Protein AF-A0A3D2AU71-F1 (afdb_monomer_lite)

Structure (mmCIF, N/CA/C/O backbone):
data_AF-A0A3D2AU71-F1
#
_entry.id   AF-A0A3D2AU71-F1
#
loop_
_atom_site.group_PDB
_atom_site.id
_atom_site.type_symbol
_atom_site.label_atom_id
_atom_site.label_alt_id
_atom_site.label_comp_id
_atom_site.label_asym_id
_atom_site.label_entity_id
_atom_site.label_seq_id
_atom_site.pdbx_PDB_ins_code
_atom_site.Cartn_x
_atom_site.Cartn_y
_atom_site.Cartn_z
_atom_site.occupancy
_atom_site.B_iso_or_equiv
_atom_site.auth_seq_id
_atom_site.auth_comp_id
_atom_site.auth_asym_id
_atom_site.auth_atom_id
_atom_site.pdbx_PDB_model_num
ATOM 1 N N . MET A 1 1 ? 12.409 17.196 2.848 1.00 58.03 1 MET A N 1
ATOM 2 C CA . MET A 1 1 ? 11.383 16.606 1.964 1.00 58.03 1 MET A CA 1
ATOM 3 C C . MET A 1 1 ? 10.882 15.354 2.660 1.00 58.03 1 MET A C 1
ATOM 5 O O . MET A 1 1 ? 11.747 14.598 3.091 1.00 58.03 1 MET A O 1
ATOM 9 N N . PRO A 1 2 ? 9.565 15.178 2.864 1.00 73.62 2 PRO A N 1
ATOM 10 C CA . PRO A 1 2 ? 9.037 13.938 3.423 1.00 73.62 2 PRO A CA 1
ATOM 11 C C . PRO A 1 2 ? 9.379 12.766 2.498 1.00 73.62 2 PRO A C 1
ATOM 13 O O . PRO A 1 2 ? 9.424 12.925 1.277 1.00 73.62 2 PRO A O 1
ATOM 16 N N . THR A 1 3 ? 9.633 11.603 3.081 1.00 88.12 3 THR A N 1
ATOM 17 C CA . THR A 1 3 ? 9.733 10.340 2.339 1.00 88.12 3 THR A CA 1
ATOM 18 C C . THR A 1 3 ? 8.397 10.021 1.660 1.00 88.12 3 THR A C 1
ATOM 20 O O . THR A 1 3 ? 7.347 10.512 2.085 1.00 88.12 3 THR A O 1
ATOM 23 N N . LEU A 1 4 ? 8.399 9.158 0.637 1.00 86.44 4 LEU A N 1
ATOM 24 C CA . LEU A 1 4 ? 7.157 8.726 -0.014 1.00 86.44 4 LEU A CA 1
ATOM 25 C C . LEU A 1 4 ? 6.145 8.157 1.002 1.00 86.44 4 LEU A C 1
ATOM 27 O O . LEU A 1 4 ? 4.956 8.470 0.955 1.00 86.44 4 LEU A O 1
ATOM 31 N N . HIS A 1 5 ? 6.636 7.390 1.975 1.00 89.06 5 HIS A N 1
ATOM 32 C CA . HIS A 1 5 ? 5.836 6.787 3.040 1.00 89.06 5 HIS A CA 1
ATOM 33 C C . HIS A 1 5 ? 5.156 7.843 3.917 1.00 89.06 5 HIS A C 1
ATOM 35 O O . HIS A 1 5 ? 3.979 7.716 4.262 1.00 89.06 5 HIS A O 1
ATOM 41 N N . GLU A 1 6 ? 5.880 8.904 4.277 1.00 89.12 6 GLU A N 1
ATOM 42 C CA . GLU A 1 6 ? 5.329 10.033 5.029 1.00 89.12 6 GLU A CA 1
ATOM 43 C C . GLU A 1 6 ? 4.310 10.813 4.203 1.00 89.12 6 GLU A C 1
ATOM 45 O O . GLU A 1 6 ? 3.240 11.129 4.718 1.00 89.12 6 GLU A O 1
ATOM 50 N N . TYR A 1 7 ? 4.599 11.063 2.924 1.00 90.12 7 TYR A N 1
ATOM 51 C CA . TYR A 1 7 ? 3.681 11.742 2.013 1.00 90.12 7 TYR A CA 1
ATOM 52 C C . TYR A 1 7 ? 2.342 10.998 1.880 1.00 90.12 7 TYR A C 1
ATOM 54 O O . TYR A 1 7 ? 1.283 11.595 2.075 1.00 90.12 7 TYR A O 1
ATOM 62 N N . ILE A 1 8 ? 2.381 9.687 1.622 1.00 91.12 8 ILE A N 1
ATOM 63 C CA . ILE A 1 8 ? 1.180 8.845 1.510 1.00 91.12 8 ILE A CA 1
ATOM 64 C C . ILE A 1 8 ? 0.417 8.806 2.833 1.00 91.12 8 ILE A C 1
ATOM 66 O O . ILE A 1 8 ? -0.801 8.978 2.847 1.00 91.12 8 ILE A O 1
ATOM 70 N N . SER A 1 9 ? 1.128 8.613 3.951 1.00 91.25 9 SER A N 1
ATOM 71 C CA . SER A 1 9 ? 0.506 8.586 5.280 1.00 91.25 9 SER A CA 1
ATOM 72 C C . SER A 1 9 ? -0.261 9.882 5.551 1.00 91.25 9 SER A C 1
ATOM 74 O O . SER A 1 9 ? -1.408 9.836 5.988 1.00 91.25 9 SER A O 1
ATOM 76 N N . LEU A 1 10 ? 0.346 11.036 5.251 1.00 91.69 10 LEU A N 1
ATOM 77 C CA . LEU A 1 10 ? -0.292 12.342 5.411 1.00 91.69 10 LEU A CA 1
ATOM 78 C C . LEU A 1 10 ? -1.519 12.485 4.507 1.00 91.69 10 LEU A C 1
ATOM 80 O O . LEU A 1 10 ? -2.573 12.877 4.995 1.00 91.69 10 LEU A O 1
ATOM 84 N N . LYS A 1 11 ? -1.429 12.095 3.229 1.00 90.56 11 LYS A N 1
ATOM 85 C CA . LYS A 1 11 ? -2.558 12.144 2.282 1.00 90.56 11 LYS A CA 1
ATOM 86 C C . LYS A 1 11 ? -3.758 11.313 2.735 1.00 90.56 11 LYS A C 1
ATOM 88 O O . LYS A 1 11 ? -4.901 11.753 2.607 1.00 90.56 11 LYS A O 1
ATOM 93 N N . LEU A 1 12 ? -3.508 10.124 3.278 1.00 90.38 12 LEU A N 1
ATOM 94 C CA . LEU A 1 12 ? -4.552 9.258 3.824 1.00 90.38 12 LEU A CA 1
ATOM 95 C C . LEU A 1 12 ? -5.206 9.884 5.063 1.00 90.38 12 LEU A C 1
ATOM 97 O O . LEU A 1 12 ? -6.433 9.941 5.138 1.00 90.38 12 LEU A O 1
ATOM 101 N N . ILE A 1 13 ? -4.404 10.416 5.989 1.00 92.44 13 ILE A N 1
ATOM 102 C CA . ILE A 1 13 ? -4.900 11.098 7.196 1.00 92.44 13 ILE A CA 1
ATOM 103 C C . ILE A 1 13 ? -5.726 12.340 6.828 1.00 92.44 13 ILE A C 1
ATOM 105 O O . ILE A 1 13 ? -6.819 12.524 7.357 1.00 92.44 13 ILE A O 1
ATOM 109 N N . GLU A 1 14 ? -5.247 13.158 5.885 1.00 93.81 14 GLU A N 1
ATOM 110 C CA . GLU A 1 14 ? -5.969 14.321 5.340 1.00 93.81 14 GLU A CA 1
ATOM 111 C C . GLU A 1 14 ? -7.319 13.928 4.720 1.00 93.81 14 GLU A C 1
ATOM 113 O O . GLU A 1 14 ? -8.270 14.705 4.757 1.00 93.81 14 GLU A O 1
ATOM 118 N N . SER A 1 15 ? -7.419 12.704 4.195 1.00 90.62 15 SER A N 1
ATOM 119 C CA . SER A 1 15 ? -8.647 12.134 3.627 1.00 90.62 15 SER A CA 1
ATOM 120 C C . SER A 1 15 ? -9.553 11.475 4.679 1.00 90.62 15 SER A C 1
ATOM 122 O O . SER A 1 15 ? -10.543 10.836 4.327 1.00 90.62 15 SER A O 1
ATOM 124 N N . GLY A 1 16 ? -9.225 11.593 5.970 1.00 91.19 16 GLY A N 1
ATOM 125 C CA . GLY A 1 16 ? -9.991 11.014 7.076 1.00 91.19 16 GLY A CA 1
ATOM 126 C C . GLY A 1 16 ? -9.749 9.519 7.310 1.00 91.19 16 GLY A C 1
ATOM 127 O O . GLY A 1 16 ? -10.469 8.897 8.092 1.00 91.19 16 GLY A O 1
ATOM 128 N N . VAL A 1 17 ? -8.743 8.922 6.665 1.00 91.75 17 VAL A N 1
ATOM 129 C CA . VAL A 1 17 ? -8.386 7.514 6.870 1.00 91.75 17 VAL A CA 1
ATOM 130 C C . VAL A 1 17 ? -7.534 7.383 8.130 1.00 91.75 17 VAL A C 1
ATOM 132 O O . VAL A 1 17 ? -6.535 8.078 8.308 1.00 91.75 17 VAL A O 1
ATOM 135 N N . SER A 1 18 ? -7.902 6.453 9.011 1.00 93.81 18 SER A N 1
ATOM 136 C CA . SER A 1 18 ? -7.086 6.127 10.185 1.00 93.81 18 SER A CA 1
ATOM 137 C C . SE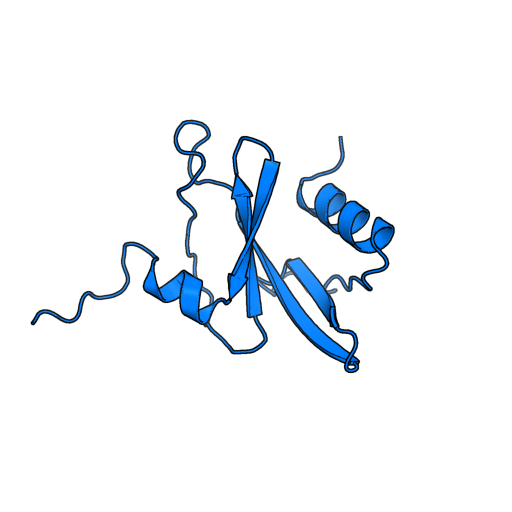R A 1 18 ? -5.913 5.236 9.774 1.00 93.81 18 SER A C 1
ATOM 139 O O . SER A 1 18 ? -6.128 4.080 9.408 1.00 93.81 18 SER A O 1
ATOM 141 N N . VAL A 1 19 ? -4.693 5.774 9.846 1.00 93.75 19 VAL A N 1
ATOM 142 C CA . VAL A 1 19 ? -3.443 5.098 9.459 1.00 93.75 19 VAL A CA 1
ATOM 143 C C . VAL A 1 19 ? -2.663 4.665 10.701 1.00 93.75 19 VAL A C 1
ATOM 145 O O . VAL A 1 19 ? -2.431 5.463 11.608 1.00 93.75 19 VAL A O 1
ATOM 148 N N . PHE A 1 20 ? -2.219 3.412 10.723 1.00 92.88 20 PHE A N 1
ATOM 149 C CA . PHE A 1 20 ? -1.481 2.796 11.823 1.00 92.88 20 PHE A CA 1
ATOM 150 C C . PHE A 1 20 ? -0.144 2.272 11.305 1.00 92.88 20 PHE A C 1
ATOM 152 O O . PHE A 1 20 ? -0.113 1.376 10.465 1.00 92.88 20 PHE A O 1
ATOM 159 N N . LYS A 1 21 ? 0.969 2.815 11.802 1.00 89.56 21 LYS A N 1
ATOM 160 C CA . LYS A 1 21 ? 2.312 2.336 11.446 1.00 89.56 21 LYS A CA 1
ATOM 161 C C . LYS A 1 21 ? 2.739 1.206 12.390 1.00 89.56 21 LYS A C 1
ATOM 163 O O . LYS A 1 21 ? 2.589 1.374 13.604 1.00 89.56 21 LYS A O 1
ATOM 168 N N . PRO A 1 22 ? 3.266 0.079 11.882 1.00 86.12 22 PRO A N 1
ATOM 169 C CA . PRO A 1 22 ? 3.828 -0.963 12.730 1.00 86.12 22 PRO A CA 1
ATOM 170 C C . PRO A 1 22 ? 4.985 -0.426 13.577 1.00 86.12 22 PRO A C 1
ATOM 172 O O . PRO A 1 22 ? 5.779 0.394 13.123 1.00 86.12 22 PRO A O 1
ATOM 175 N N . LEU A 1 23 ? 5.084 -0.899 14.820 1.00 84.38 23 LEU A N 1
ATOM 176 C CA . LEU A 1 23 ? 6.203 -0.565 15.708 1.00 84.38 23 LEU A CA 1
ATOM 177 C C . LEU A 1 23 ? 7.434 -1.444 15.444 1.00 84.38 23 LEU A C 1
ATOM 179 O O . LEU A 1 23 ? 8.541 -1.081 15.835 1.00 84.38 23 LEU A O 1
ATOM 183 N N . ASN A 1 24 ? 7.246 -2.614 14.824 1.00 80.31 24 ASN A N 1
ATOM 184 C CA . ASN A 1 24 ? 8.327 -3.539 14.518 1.00 80.31 24 ASN A CA 1
ATOM 185 C C . ASN A 1 24 ? 8.898 -3.279 13.120 1.00 80.31 24 ASN A C 1
ATOM 187 O O . ASN A 1 24 ? 8.174 -3.142 12.143 1.00 80.31 24 ASN A O 1
ATOM 191 N N . THR A 1 25 ? 10.222 -3.304 13.013 1.00 64.31 25 THR A N 1
ATOM 192 C CA . THR A 1 25 ? 10.940 -3.181 11.736 1.00 64.31 25 THR A CA 1
ATOM 193 C C . THR A 1 25 ? 11.027 -4.498 10.961 1.00 64.31 25 THR A C 1
ATOM 195 O O . THR A 1 25 ? 11.562 -4.525 9.861 1.00 64.31 25 THR A O 1
ATOM 198 N N . SER A 1 26 ? 10.529 -5.603 11.526 1.00 66.00 26 SER A N 1
ATOM 199 C CA . SER A 1 26 ? 10.569 -6.937 10.908 1.00 66.00 26 SER A CA 1
ATOM 200 C C . SER A 1 26 ? 9.335 -7.261 10.060 1.00 66.00 26 SER A C 1
ATOM 202 O O . SER A 1 26 ? 9.161 -8.410 9.663 1.00 66.00 26 SER A O 1
ATOM 204 N N . SER A 1 27 ? 8.429 -6.301 9.888 1.00 75.06 27 SER A N 1
ATOM 205 C CA . SER A 1 27 ? 7.218 -6.451 9.090 1.00 75.06 27 SER A CA 1
ATOM 206 C C . SER A 1 27 ? 7.433 -5.795 7.734 1.00 75.06 27 SER A C 1
ATOM 208 O O . SER A 1 27 ? 7.810 -4.630 7.688 1.00 75.06 27 SER A O 1
ATOM 210 N N . ASP A 1 28 ? 7.121 -6.499 6.648 1.00 84.44 28 ASP A N 1
ATOM 211 C CA . ASP A 1 28 ? 7.118 -5.925 5.292 1.00 84.44 28 ASP A CA 1
ATOM 212 C C . ASP A 1 28 ? 5.924 -4.977 5.051 1.00 84.44 28 ASP A C 1
ATOM 214 O O . ASP A 1 28 ? 5.703 -4.533 3.930 1.00 84.44 28 ASP A O 1
ATOM 218 N N . ILE A 1 29 ? 5.116 -4.722 6.087 1.00 90.88 29 ILE A N 1
ATOM 219 C CA . ILE A 1 29 ? 3.944 -3.845 6.056 1.00 90.88 29 ILE A CA 1
ATOM 220 C C . ILE A 1 29 ? 4.360 -2.418 6.392 1.00 90.88 29 ILE A C 1
ATOM 222 O O . ILE A 1 29 ? 4.910 -2.171 7.463 1.00 90.88 29 ILE A O 1
ATOM 226 N N . ASP A 1 30 ? 3.993 -1.473 5.534 1.00 91.88 30 ASP A N 1
ATOM 227 C CA . ASP A 1 30 ? 4.303 -0.058 5.737 1.00 91.88 30 ASP A CA 1
ATOM 228 C C . ASP A 1 30 ? 3.292 0.622 6.662 1.00 91.88 30 ASP A C 1
ATOM 230 O O . ASP A 1 30 ? 3.650 1.423 7.531 1.00 91.88 30 ASP A O 1
ATOM 234 N N . PHE A 1 31 ? 2.010 0.290 6.500 1.00 92.88 31 PHE A N 1
ATOM 235 C CA . PHE A 1 31 ? 0.945 0.716 7.402 1.00 92.88 31 PHE A CA 1
ATOM 236 C C . PHE A 1 31 ? -0.285 -0.188 7.307 1.00 92.88 31 PHE A C 1
ATOM 238 O O . PHE A 1 31 ? -0.485 -0.916 6.341 1.00 92.88 31 PHE A O 1
ATOM 245 N N . ALA A 1 32 ? -1.143 -0.111 8.318 1.00 93.62 32 ALA A N 1
ATOM 246 C CA . ALA A 1 32 ? -2.507 -0.607 8.267 1.00 93.62 32 ALA A CA 1
ATOM 247 C C . ALA A 1 32 ? -3.493 0.567 8.236 1.00 93.62 32 ALA A C 1
ATOM 249 O O . ALA A 1 32 ? -3.257 1.610 8.848 1.00 93.62 32 ALA A O 1
ATOM 250 N N . ILE A 1 33 ? -4.614 0.387 7.547 1.00 94.25 33 ILE A N 1
ATOM 251 C CA . ILE A 1 33 ? -5.740 1.319 7.520 1.00 94.25 33 ILE A CA 1
ATOM 252 C C . ILE A 1 33 ? -6.960 0.676 8.170 1.00 94.25 33 ILE A C 1
ATOM 254 O O . ILE A 1 33 ? -7.215 -0.515 7.984 1.00 94.25 33 ILE A O 1
ATOM 258 N N . ARG A 1 34 ? -7.729 1.466 8.923 1.00 92.94 34 ARG A N 1
ATOM 259 C CA . ARG A 1 34 ? -9.035 1.031 9.431 1.00 92.94 34 ARG A CA 1
ATOM 260 C C . ARG A 1 34 ? -10.126 1.404 8.433 1.00 92.94 34 ARG A C 1
ATOM 262 O O . ARG A 1 34 ? -10.277 2.576 8.092 1.00 92.94 34 ARG A O 1
ATOM 269 N N . THR A 1 35 ? -10.879 0.416 7.981 1.00 87.25 35 THR A N 1
ATOM 270 C CA . THR A 1 35 ? -12.011 0.581 7.061 1.00 87.25 35 THR A CA 1
ATOM 271 C C . THR A 1 35 ? -13.280 0.996 7.810 1.00 87.25 35 THR A C 1
ATOM 273 O O . THR A 1 35 ? -13.359 0.924 9.039 1.00 87.25 35 THR A O 1
ATOM 276 N N . GLY A 1 36 ? -14.301 1.438 7.067 1.00 86.38 36 GLY A N 1
ATOM 277 C CA . GLY A 1 36 ? -15.564 1.917 7.647 1.00 86.38 36 GLY A CA 1
ATOM 278 C C . GLY A 1 36 ? -16.353 0.854 8.423 1.00 86.38 36 GLY A C 1
ATOM 279 O O . GLY A 1 36 ? -17.103 1.198 9.331 1.00 86.38 36 GLY A O 1
ATOM 280 N N . ASP A 1 37 ? -16.146 -0.429 8.119 1.00 89.62 37 ASP A N 1
ATOM 281 C CA . ASP A 1 37 ? -16.723 -1.568 8.851 1.00 89.62 37 ASP A CA 1
ATOM 282 C C . ASP A 1 37 ? -15.923 -1.951 10.113 1.00 89.62 37 ASP A C 1
ATOM 284 O O . ASP A 1 37 ? -16.283 -2.879 10.834 1.00 89.62 37 ASP A O 1
ATOM 288 N N . GLY A 1 38 ? -14.842 -1.223 10.404 1.00 88.50 38 GLY A N 1
ATOM 289 C CA . GLY A 1 38 ? -13.990 -1.437 11.565 1.00 88.50 38 GLY A CA 1
ATOM 290 C C . GLY A 1 38 ? -12.912 -2.501 11.380 1.00 88.50 38 GLY A C 1
ATOM 291 O O . GLY A 1 38 ? -12.148 -2.712 12.325 1.00 88.50 38 GLY A O 1
ATOM 292 N N . THR A 1 39 ? -12.814 -3.135 10.208 1.00 90.88 39 THR A N 1
ATOM 293 C CA . THR A 1 39 ? -11.720 -4.063 9.905 1.00 90.88 39 THR A CA 1
ATOM 294 C C . THR A 1 39 ? -10.408 -3.319 9.635 1.00 90.88 39 THR A C 1
ATOM 296 O O . THR A 1 39 ? -10.371 -2.099 9.451 1.00 90.88 39 THR A O 1
ATOM 299 N N . TYR A 1 40 ? -9.298 -4.056 9.693 1.00 92.19 40 TYR A N 1
ATOM 300 C CA . TYR A 1 40 ? -7.967 -3.529 9.411 1.00 92.19 40 TYR A CA 1
ATOM 301 C C . TYR A 1 40 ? -7.451 -4.147 8.124 1.00 92.19 40 TYR A C 1
ATOM 303 O O . TYR A 1 40 ? -7.480 -5.364 7.951 1.00 92.19 40 TYR A O 1
ATOM 311 N N . THR A 1 41 ? -6.974 -3.287 7.235 1.00 93.50 41 THR A N 1
ATOM 312 C CA . THR A 1 41 ? -6.353 -3.674 5.976 1.00 93.50 41 THR A CA 1
ATOM 313 C C . THR A 1 41 ? -4.898 -3.252 6.001 1.00 93.50 41 THR A C 1
ATOM 315 O O . THR A 1 41 ? -4.580 -2.104 6.290 1.00 93.50 41 THR A O 1
ATOM 318 N N . GLU A 1 42 ? -4.010 -4.184 5.717 1.00 94.25 42 GLU A N 1
ATOM 319 C CA . GLU A 1 42 ? -2.577 -3.962 5.629 1.00 94.25 42 GLU A CA 1
ATOM 320 C C . GLU A 1 42 ? -2.218 -3.436 4.241 1.00 94.25 42 GLU A C 1
ATOM 322 O O . GLU A 1 42 ? -2.798 -3.850 3.231 1.00 94.25 42 GLU A O 1
ATOM 327 N N . VAL A 1 43 ? -1.245 -2.533 4.188 1.00 94.06 43 VAL A N 1
ATOM 328 C CA . VAL A 1 43 ? -0.784 -1.906 2.956 1.00 94.06 43 VAL A CA 1
ATOM 329 C C . VAL A 1 43 ? 0.732 -1.975 2.878 1.00 94.06 43 VAL A C 1
ATOM 331 O O . VAL A 1 43 ? 1.443 -1.674 3.838 1.00 94.06 43 VAL A O 1
ATOM 334 N N . ILE A 1 44 ? 1.200 -2.360 1.698 1.00 93.62 44 ILE A N 1
ATOM 335 C CA . ILE A 1 44 ? 2.601 -2.330 1.300 1.00 93.62 44 ILE A CA 1
ATOM 336 C C . ILE A 1 44 ? 2.741 -1.308 0.178 1.00 93.62 44 ILE A C 1
ATOM 338 O O . ILE A 1 44 ? 2.002 -1.371 -0.803 1.00 93.62 44 ILE A O 1
ATOM 342 N N . ILE A 1 45 ? 3.682 -0.385 0.295 1.00 92.44 45 ILE A N 1
ATOM 343 C CA . ILE A 1 45 ? 4.026 0.581 -0.737 1.00 92.44 45 ILE A CA 1
ATOM 344 C C . ILE A 1 45 ? 5.066 -0.042 -1.668 1.00 92.44 45 ILE A C 1
ATOM 346 O O . ILE A 1 45 ? 6.032 -0.690 -1.249 1.00 92.44 45 ILE A O 1
ATOM 350 N N .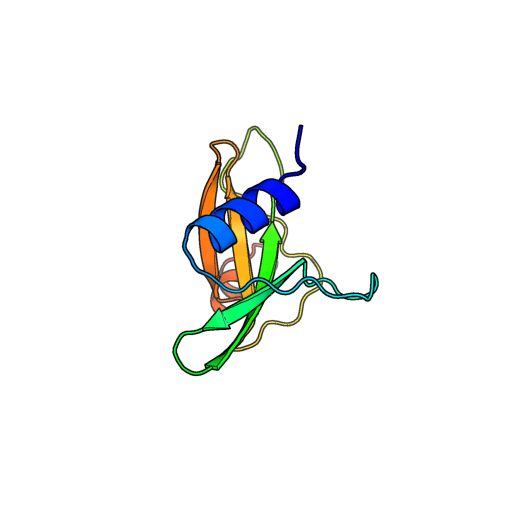 ARG A 1 46 ? 4.870 0.160 -2.970 1.00 91.12 46 ARG A N 1
ATOM 351 C CA . ARG A 1 46 ? 5.843 -0.200 -3.998 1.00 91.12 46 ARG A CA 1
ATOM 352 C C . ARG A 1 46 ? 6.117 0.987 -4.902 1.00 91.12 46 ARG A C 1
ATOM 354 O O . ARG A 1 46 ? 5.199 1.605 -5.436 1.00 91.12 46 ARG A O 1
ATOM 361 N N . GLU A 1 47 ? 7.399 1.265 -5.071 1.00 90.81 47 GLU A N 1
ATOM 362 C CA . GLU A 1 47 ? 7.923 2.205 -6.056 1.00 90.81 47 GLU A CA 1
ATOM 363 C C . GLU A 1 47 ? 8.243 1.459 -7.362 1.00 90.81 47 GLU A C 1
ATOM 365 O O . GLU A 1 47 ? 8.426 0.233 -7.345 1.00 90.81 47 GLU A O 1
ATOM 370 N N . PRO A 1 48 ? 8.297 2.159 -8.507 1.00 89.88 48 PRO A N 1
ATOM 371 C CA . PRO A 1 48 ? 8.619 1.522 -9.767 1.00 89.88 48 PRO A CA 1
ATOM 372 C C . PRO A 1 48 ? 10.083 1.076 -9.759 1.00 89.88 48 PRO A C 1
ATOM 374 O O . PRO A 1 48 ? 10.954 1.768 -9.231 1.00 89.88 48 PRO A O 1
ATOM 377 N N . ILE A 1 49 ? 10.374 -0.052 -10.411 1.00 87.06 49 ILE A N 1
ATOM 378 C CA . ILE A 1 49 ? 11.733 -0.622 -10.512 1.00 87.06 49 ILE A CA 1
ATOM 379 C C . ILE A 1 49 ? 12.711 0.382 -11.150 1.00 87.06 49 ILE A C 1
ATOM 381 O O . ILE A 1 49 ? 13.914 0.361 -10.891 1.00 87.06 49 ILE A O 1
ATOM 385 N N . SER A 1 50 ? 12.205 1.263 -12.014 1.00 84.56 50 SER A N 1
ATOM 386 C CA . SER A 1 50 ? 12.994 2.225 -12.773 1.00 84.56 50 SER A CA 1
ATOM 387 C C . SER A 1 50 ? 12.183 3.483 -13.056 1.00 84.56 50 SER A C 1
ATOM 389 O O . SER A 1 50 ? 11.014 3.410 -13.412 1.00 84.56 50 SER A O 1
ATOM 391 N N . GLN A 1 51 ? 12.825 4.653 -13.032 1.00 79.62 51 GLN A N 1
ATOM 392 C CA . GLN A 1 51 ? 12.182 5.905 -13.457 1.00 79.62 51 GLN A CA 1
ATOM 393 C C . GLN A 1 51 ? 11.759 5.904 -14.937 1.00 79.62 51 GLN A C 1
ATOM 395 O O . GLN A 1 51 ? 10.883 6.676 -15.318 1.00 79.62 51 GLN A O 1
ATOM 400 N N . LYS A 1 52 ? 12.376 5.057 -15.776 1.00 82.19 52 LYS A N 1
ATOM 401 C CA . LYS A 1 52 ? 12.037 4.925 -17.204 1.00 82.19 52 LYS A CA 1
ATOM 402 C C . LYS A 1 52 ? 10.812 4.043 -17.452 1.00 82.19 52 LYS A C 1
ATOM 404 O O . LYS A 1 52 ? 10.237 4.133 -18.530 1.00 82.19 52 LYS A O 1
ATOM 409 N N . ASP A 1 53 ? 10.447 3.198 -16.490 1.00 82.81 53 ASP A N 1
ATOM 410 C CA . ASP A 1 53 ? 9.283 2.317 -16.565 1.00 82.81 53 ASP A CA 1
ATOM 411 C C . ASP A 1 53 ? 8.381 2.577 -15.357 1.00 82.81 53 ASP A C 1
ATOM 413 O O . ASP A 1 53 ? 8.572 2.037 -14.268 1.00 82.81 53 ASP A O 1
ATOM 417 N N . SER A 1 54 ? 7.402 3.455 -15.561 1.00 82.44 54 SER A N 1
ATOM 418 C CA . SER A 1 54 ? 6.525 3.964 -14.509 1.00 82.44 54 SER A CA 1
ATOM 419 C C . SER A 1 54 ? 5.543 2.931 -13.956 1.00 82.44 54 SER A C 1
ATOM 421 O O . SER A 1 54 ? 4.871 3.226 -12.970 1.00 82.44 54 SER A O 1
ATOM 423 N N . SER A 1 55 ? 5.410 1.772 -14.608 1.00 82.31 55 SER A N 1
ATOM 424 C CA . SER A 1 55 ? 4.338 0.796 -14.367 1.00 82.31 55 SER A CA 1
ATOM 425 C C . SER A 1 55 ? 4.820 -0.592 -13.944 1.00 82.31 55 SER A C 1
ATOM 427 O O . SER A 1 55 ? 3.990 -1.470 -13.708 1.00 82.31 55 SER A O 1
ATOM 429 N N . SER A 1 56 ? 6.132 -0.797 -13.826 1.00 87.12 56 SER A N 1
ATOM 430 C CA . SER A 1 56 ? 6.708 -2.070 -13.386 1.00 87.12 56 SER A CA 1
ATOM 431 C C . SER A 1 56 ? 7.146 -1.999 -11.929 1.00 87.12 56 SER A C 1
ATOM 433 O O . SER A 1 56 ? 7.982 -1.173 -11.560 1.00 87.12 56 SER A O 1
ATOM 435 N N . PHE A 1 57 ? 6.616 -2.905 -11.109 1.00 87.81 57 PHE A N 1
ATOM 436 C CA . PHE A 1 57 ? 6.829 -2.951 -9.662 1.00 87.81 57 PHE A CA 1
ATOM 437 C C . PHE A 1 57 ? 7.437 -4.289 -9.255 1.00 87.81 57 PHE A C 1
ATOM 439 O O . PHE A 1 57 ? 7.087 -5.338 -9.799 1.00 87.81 57 PHE A O 1
ATOM 446 N N . GLN A 1 58 ? 8.340 -4.263 -8.278 1.00 84.69 58 GLN A N 1
ATOM 447 C CA . GLN A 1 58 ? 8.934 -5.484 -7.751 1.00 84.69 58 GLN A CA 1
ATOM 448 C C . GLN A 1 58 ? 7.958 -6.179 -6.796 1.00 84.69 58 GLN A C 1
ATOM 450 O O . GLN A 1 58 ? 7.388 -5.552 -5.902 1.00 84.69 58 GLN A O 1
ATOM 455 N N . MET A 1 59 ? 7.768 -7.489 -6.982 1.00 79.69 59 MET A N 1
ATOM 456 C CA . MET A 1 59 ? 6.871 -8.267 -6.126 1.00 79.69 59 MET A CA 1
ATOM 457 C C . MET A 1 59 ? 7.419 -8.415 -4.701 1.00 79.69 59 MET A C 1
ATOM 459 O O . MET A 1 59 ? 6.673 -8.244 -3.741 1.00 79.69 59 MET A O 1
ATOM 463 N N . ASP A 1 60 ? 8.727 -8.652 -4.564 1.00 79.38 60 ASP A N 1
ATOM 464 C CA . ASP A 1 60 ? 9.392 -9.033 -3.311 1.00 79.38 60 ASP A CA 1
ATOM 465 C C . ASP A 1 60 ? 8.747 -10.248 -2.620 1.00 79.38 60 ASP A C 1
ATOM 467 O O . ASP A 1 60 ? 7.830 -10.891 -3.133 1.00 79.38 60 ASP A O 1
ATOM 471 N N . ARG A 1 61 ? 9.280 -10.637 -1.459 1.00 73.62 61 ARG A N 1
ATOM 472 C CA . ARG A 1 61 ? 8.749 -11.757 -0.677 1.00 73.62 61 ARG A CA 1
ATOM 473 C C . ARG A 1 61 ? 7.623 -11.260 0.228 1.00 73.62 61 ARG A C 1
ATOM 475 O O . ARG A 1 61 ? 7.879 -10.892 1.361 1.00 73.62 61 ARG A O 1
ATOM 482 N N . PHE A 1 62 ? 6.380 -11.302 -0.241 1.00 84.88 62 PHE A N 1
ATOM 483 C CA . PHE A 1 62 ? 5.203 -11.251 0.634 1.00 84.88 62 PHE A CA 1
ATOM 484 C C . PHE A 1 62 ? 4.318 -12.477 0.395 1.00 84.88 62 PHE A C 1
ATOM 486 O O . PHE A 1 62 ? 4.467 -13.188 -0.599 1.00 84.88 62 PHE A O 1
ATOM 493 N N . ARG A 1 63 ? 3.387 -12.739 1.316 1.00 86.81 63 ARG A N 1
ATOM 494 C CA . ARG A 1 63 ? 2.379 -13.792 1.152 1.00 86.81 63 ARG A CA 1
ATOM 495 C C . ARG A 1 63 ? 1.008 -13.152 0.889 1.00 86.81 63 ARG A C 1
ATOM 497 O O . ARG A 1 63 ? 0.499 -12.496 1.802 1.00 86.81 63 ARG A O 1
ATOM 504 N N . PRO A 1 64 ? 0.417 -13.309 -0.309 1.00 88.19 64 PRO A N 1
ATOM 505 C CA . PRO A 1 64 ? -0.882 -12.720 -0.625 1.00 88.19 64 PRO A CA 1
ATOM 506 C C . PRO A 1 64 ? -1.981 -13.193 0.328 1.00 88.19 64 PRO A C 1
ATOM 508 O O . PRO A 1 64 ? -2.016 -14.356 0.738 1.00 88.19 64 PRO A O 1
ATOM 511 N N 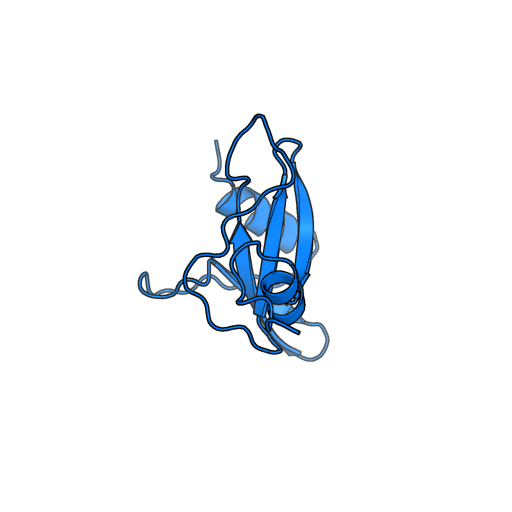. ARG A 1 65 ? -2.882 -12.276 0.694 1.00 90.94 65 ARG A N 1
ATOM 512 C CA . ARG A 1 65 ? -3.992 -12.523 1.628 1.00 90.94 65 ARG A CA 1
ATOM 513 C C . ARG A 1 65 ? -5.109 -11.492 1.470 1.00 90.94 65 ARG A C 1
ATOM 515 O O . ARG A 1 65 ? -4.888 -10.400 0.956 1.00 90.94 65 ARG A O 1
ATOM 522 N N . ALA A 1 66 ? -6.310 -11.840 1.934 1.00 87.56 66 ALA A N 1
ATOM 523 C CA . ALA A 1 66 ? -7.532 -11.061 1.703 1.00 87.56 66 ALA A CA 1
ATOM 524 C C . ALA A 1 66 ? -7.472 -9.610 2.219 1.00 87.56 66 ALA A C 1
ATOM 526 O O . ALA A 1 66 ? -8.049 -8.722 1.603 1.0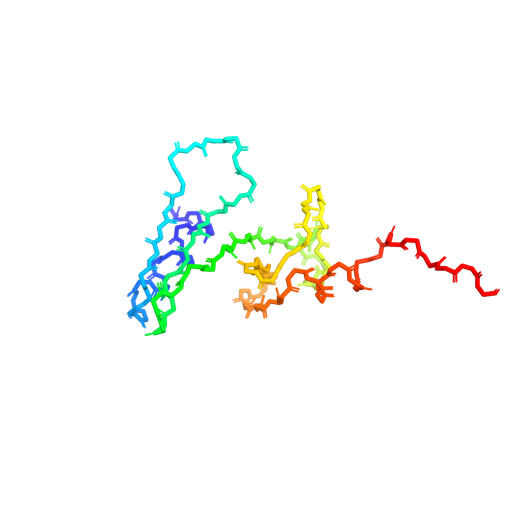0 87.56 66 ALA A O 1
ATOM 527 N N . HIS A 1 67 ? -6.751 -9.368 3.315 1.00 91.62 67 HIS A N 1
ATOM 528 C CA . HIS A 1 67 ? -6.650 -8.053 3.956 1.00 91.62 67 HIS A CA 1
ATOM 529 C C . HIS A 1 67 ? -5.324 -7.342 3.670 1.00 91.62 67 HIS A C 1
ATOM 531 O O . HIS A 1 67 ? -4.940 -6.461 4.427 1.00 91.62 67 HIS A O 1
ATOM 537 N N . LEU A 1 68 ? -4.619 -7.727 2.602 1.00 93.75 68 LEU A N 1
ATOM 538 C CA . LEU A 1 68 ? -3.360 -7.108 2.192 1.00 93.75 68 LEU A CA 1
ATOM 539 C C . LEU A 1 68 ? -3.506 -6.479 0.810 1.00 93.75 68 LEU A C 1
ATOM 541 O O . LEU A 1 68 ? -3.881 -7.162 -0.149 1.00 93.75 68 LEU A O 1
ATOM 545 N N . PHE A 1 69 ? -3.157 -5.202 0.707 1.00 94.50 69 PHE A N 1
ATOM 546 C CA . PHE A 1 69 ? -3.153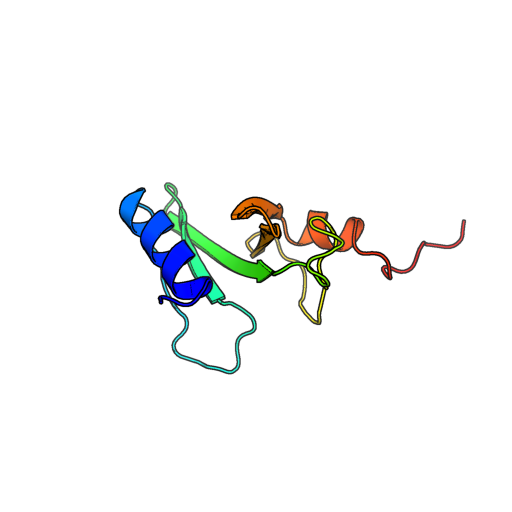 -4.436 -0.533 1.00 94.50 69 PHE A CA 1
ATOM 547 C C . PHE A 1 69 ? -1.757 -3.892 -0.825 1.00 94.50 69 PHE A C 1
ATOM 549 O O . PHE A 1 69 ? -0.987 -3.572 0.077 1.00 94.50 69 PHE A O 1
ATOM 556 N N . ILE A 1 70 ? -1.450 -3.775 -2.110 1.00 94.00 70 ILE A N 1
ATOM 557 C CA . ILE A 1 70 ? -0.223 -3.179 -2.617 1.00 94.00 70 ILE A CA 1
ATOM 558 C C . ILE A 1 70 ? -0.581 -1.808 -3.181 1.00 94.00 70 ILE A C 1
ATOM 560 O O . ILE A 1 70 ? -1.398 -1.700 -4.098 1.00 94.00 70 ILE A O 1
ATOM 564 N N . LEU A 1 71 ? 0.006 -0.762 -2.612 1.00 94.19 71 LEU A N 1
ATOM 565 C CA . LEU A 1 71 ? -0.077 0.603 -3.102 1.00 94.19 71 LEU A CA 1
ATOM 566 C C . LEU A 1 71 ? 1.117 0.869 -4.015 1.00 94.19 71 LEU A C 1
ATOM 568 O O . LEU A 1 71 ? 2.223 1.160 -3.562 1.00 94.19 71 LEU A O 1
ATOM 572 N N . CYS A 1 72 ? 0.878 0.756 -5.312 1.00 92.88 72 CYS A N 1
ATOM 573 C CA . CYS A 1 72 ? 1.868 1.050 -6.333 1.00 92.88 72 CYS A CA 1
ATOM 574 C C . CYS A 1 72 ? 1.876 2.554 -6.599 1.00 92.88 72 CYS A C 1
ATOM 576 O O . CYS A 1 72 ? 0.833 3.126 -6.921 1.00 92.88 72 CYS A O 1
ATOM 578 N N . VAL A 1 73 ? 3.035 3.190 -6.468 1.00 92.25 73 VAL A N 1
ATOM 579 C CA . VAL A 1 73 ? 3.205 4.610 -6.777 1.00 92.25 73 VAL A CA 1
ATOM 580 C C . VAL A 1 73 ? 4.058 4.745 -8.021 1.00 92.25 73 VAL A C 1
ATOM 582 O O . VAL A 1 73 ? 5.226 4.367 -8.019 1.00 92.25 73 VAL A O 1
ATOM 585 N N . THR A 1 74 ? 3.476 5.266 -9.097 1.00 90.38 74 THR A N 1
ATOM 586 C CA . THR A 1 74 ? 4.188 5.454 -10.365 1.00 90.38 74 THR A CA 1
ATOM 587 C C . THR A 1 74 ? 5.212 6.588 -10.257 1.00 90.38 74 THR A C 1
ATOM 589 O O . THR A 1 74 ? 5.165 7.418 -9.346 1.00 90.38 74 THR A O 1
ATOM 592 N N . SER A 1 75 ? 6.120 6.696 -11.230 1.00 86.25 75 SER A N 1
ATOM 593 C CA . SER A 1 75 ? 7.073 7.817 -11.295 1.00 86.25 75 SER A CA 1
ATOM 594 C C . SER A 1 75 ? 6.401 9.190 -11.465 1.00 86.25 75 SER A C 1
ATOM 596 O O . SER A 1 75 ? 7.017 10.209 -11.156 1.00 86.25 75 SER A O 1
ATOM 598 N N . ASN A 1 76 ? 5.133 9.219 -11.892 1.00 86.88 76 ASN A N 1
ATOM 599 C CA . ASN A 1 76 ? 4.306 10.424 -11.992 1.00 86.88 76 ASN A CA 1
ATOM 600 C C . ASN A 1 76 ? 3.438 10.659 -10.739 1.00 86.88 76 ASN A C 1
ATOM 602 O O . ASN A 1 76 ? 2.541 11.499 -10.774 1.00 86.88 76 ASN A O 1
ATOM 606 N N . TYR A 1 77 ? 3.691 9.932 -9.644 1.00 86.19 77 TYR A N 1
ATOM 607 C CA . TYR A 1 77 ? 2.925 9.971 -8.391 1.00 86.19 77 TYR A CA 1
ATOM 608 C C . TYR A 1 77 ? 1.458 9.530 -8.513 1.00 86.19 77 TYR A C 1
ATOM 610 O O . TYR A 1 77 ? 0.645 9.808 -7.629 1.00 86.19 77 TYR A O 1
ATOM 618 N N . GLU A 1 78 ? 1.105 8.794 -9.568 1.00 89.69 78 GLU A N 1
ATOM 619 C CA . GLU A 1 78 ? -0.188 8.113 -9.604 1.00 89.69 78 GLU A CA 1
ATOM 620 C C . GLU A 1 78 ? -0.173 6.949 -8.613 1.00 89.69 78 GLU A C 1
ATOM 622 O O . GLU A 1 78 ? 0.806 6.211 -8.521 1.00 89.69 78 GLU A O 1
ATOM 627 N N . CYS A 1 79 ? -1.261 6.793 -7.863 1.00 91.00 79 CYS A N 1
ATOM 628 C CA . CYS A 1 79 ? -1.376 5.813 -6.790 1.00 91.00 79 CYS A CA 1
ATOM 629 C C . CYS A 1 79 ? -2.393 4.736 -7.177 1.00 91.00 79 CYS A C 1
ATOM 631 O O . CYS A 1 79 ? -3.583 5.030 -7.307 1.00 91.00 79 CYS A O 1
ATOM 633 N N . TRP A 1 80 ? -1.946 3.492 -7.347 1.00 92.19 80 TRP A N 1
ATOM 634 C CA . TRP A 1 80 ? -2.804 2.351 -7.672 1.00 92.19 80 TRP A CA 1
ATOM 635 C C . TRP A 1 80 ? -2.881 1.406 -6.479 1.00 92.19 80 TRP A C 1
ATOM 637 O O . TRP A 1 80 ? -1.873 0.850 -6.049 1.00 92.19 80 TRP A O 1
ATOM 647 N N . LEU A 1 81 ? -4.086 1.213 -5.947 1.00 91.69 81 LEU A N 1
ATOM 648 C CA . LEU A 1 81 ? -4.326 0.299 -4.837 1.00 91.69 81 LEU A CA 1
ATOM 649 C C . LEU A 1 81 ? -4.832 -1.040 -5.377 1.00 91.69 81 LEU A C 1
ATOM 651 O O . LEU A 1 81 ? -5.932 -1.121 -5.923 1.00 91.69 81 LEU A O 1
ATOM 655 N N . ILE A 1 82 ? -4.029 -2.089 -5.224 1.00 92.88 82 ILE A N 1
ATOM 656 C CA . ILE A 1 82 ? -4.275 -3.397 -5.837 1.00 92.88 82 ILE A CA 1
ATOM 657 C C . ILE A 1 82 ? -4.347 -4.460 -4.735 1.00 92.88 82 ILE A C 1
ATOM 659 O O . ILE A 1 82 ? -3.438 -4.530 -3.908 1.00 92.88 82 ILE A O 1
ATOM 663 N N . PRO A 1 83 ? -5.379 -5.323 -4.689 1.00 94.00 83 PRO A N 1
ATOM 664 C CA . PRO A 1 83 ? -5.392 -6.448 -3.758 1.00 94.00 83 PRO A CA 1
ATOM 665 C C . PRO A 1 83 ? -4.174 -7.351 -3.981 1.00 94.00 83 PRO A C 1
ATOM 667 O O . PRO A 1 83 ? -3.864 -7.692 -5.121 1.00 94.00 83 PRO A O 1
ATOM 670 N N . SER A 1 84 ? -3.515 -7.799 -2.914 1.00 93.75 84 SER A N 1
ATOM 671 C CA . SER A 1 84 ? -2.275 -8.588 -3.016 1.00 93.75 84 SER A CA 1
ATOM 672 C C . SER A 1 84 ? -2.417 -9.869 -3.848 1.00 93.75 84 SER A C 1
ATOM 674 O O . SER A 1 84 ? -1.505 -10.223 -4.588 1.00 93.75 84 SER A O 1
ATOM 676 N N . ILE A 1 85 ? -3.583 -10.522 -3.792 1.00 92.44 85 ILE A N 1
ATOM 677 C CA . ILE A 1 85 ? -3.916 -11.715 -4.593 1.00 92.44 85 ILE A CA 1
ATOM 678 C C . ILE A 1 85 ? -3.989 -11.384 -6.091 1.00 92.44 85 ILE A C 1
ATOM 680 O O . ILE A 1 85 ? -3.639 -12.204 -6.933 1.00 92.44 85 ILE A O 1
ATOM 684 N N . VAL A 1 86 ? -4.471 -10.189 -6.439 1.00 90.88 86 VAL A N 1
ATOM 685 C CA . VAL A 1 86 ? -4.517 -9.724 -7.831 1.00 90.88 86 VAL A CA 1
ATOM 686 C C . VAL A 1 86 ? -3.114 -9.339 -8.279 1.00 90.88 86 VAL A C 1
ATOM 688 O O . VAL A 1 86 ? -2.685 -9.753 -9.348 1.00 90.88 86 VAL A O 1
ATOM 691 N N . PHE A 1 87 ? -2.386 -8.604 -7.441 1.00 90.00 87 PHE A N 1
ATOM 692 C CA . PHE A 1 87 ? -1.024 -8.166 -7.722 1.00 90.00 87 PHE A CA 1
ATOM 693 C C . PHE A 1 87 ? -0.077 -9.344 -8.010 1.00 90.00 87 PHE A C 1
ATOM 695 O O . PHE A 1 87 ? 0.630 -9.320 -9.011 1.00 90.00 87 PHE A O 1
ATOM 702 N N . GLU A 1 88 ? -0.126 -10.413 -7.204 1.00 87.56 88 GLU A N 1
ATOM 703 C CA . GLU A 1 88 ? 0.654 -11.640 -7.437 1.00 87.56 88 GLU A CA 1
ATOM 704 C C . GLU A 1 88 ? 0.382 -12.263 -8.813 1.00 87.56 88 GLU A C 1
ATOM 706 O O . GLU A 1 88 ? 1.318 -12.663 -9.500 1.00 87.56 88 GLU A O 1
ATOM 711 N N . ARG A 1 89 ? -0.882 -12.321 -9.250 1.00 84.12 89 ARG A N 1
ATOM 712 C CA . ARG A 1 89 ? -1.252 -12.940 -10.537 1.00 84.12 89 ARG A CA 1
ATOM 713 C C . ARG A 1 89 ? -0.642 -12.238 -11.746 1.00 84.12 89 ARG A C 1
ATOM 715 O O . ARG A 1 89 ? -0.452 -12.876 -12.776 1.00 84.12 89 ARG A O 1
ATOM 722 N N . PHE A 1 90 ? -0.381 -10.938 -11.636 1.00 81.06 90 PHE A N 1
ATOM 723 C CA . PHE A 1 90 ? 0.204 -10.133 -12.709 1.00 81.06 90 PHE A CA 1
ATOM 724 C C . PHE A 1 90 ? 1.715 -9.929 -12.548 1.00 81.06 90 PHE A C 1
ATOM 726 O O . PHE A 1 90 ? 2.341 -9.321 -13.416 1.00 81.06 90 PHE A O 1
ATOM 733 N N . ALA A 1 91 ? 2.322 -10.445 -11.476 1.00 74.50 91 ALA A N 1
ATOM 734 C CA . ALA A 1 91 ? 3.760 -10.380 -11.287 1.00 74.50 91 ALA A CA 1
ATOM 735 C C . ALA A 1 91 ? 4.470 -11.307 -12.288 1.00 74.50 91 ALA A C 1
ATOM 737 O O . ALA A 1 91 ? 4.301 -12.529 -12.280 1.00 74.50 91 ALA A O 1
ATOM 738 N N . SER A 1 92 ? 5.305 -10.730 -13.154 1.00 64.75 92 SER A N 1
ATOM 739 C CA . SER A 1 92 ? 6.175 -11.496 -14.047 1.00 64.75 92 SER A CA 1
ATOM 740 C C . SER A 1 92 ? 7.165 -12.318 -13.213 1.00 64.75 92 SER A C 1
ATOM 742 O O . SER A 1 92 ? 8.042 -11.751 -12.563 1.00 64.75 92 SER A O 1
ATOM 744 N N . GLY A 1 93 ? 7.007 -13.645 -13.209 1.00 55.94 93 GLY A N 1
ATOM 745 C CA . GLY A 1 93 ? 7.779 -14.570 -12.368 1.00 55.94 93 GLY A CA 1
ATOM 746 C C . GLY A 1 93 ? 6.923 -15.519 -11.523 1.00 55.94 93 GLY A C 1
ATOM 747 O O . GLY A 1 93 ? 7.464 -16.481 -10.977 1.00 55.94 93 GLY A O 1
ATOM 748 N N . ALA A 1 94 ? 5.602 -15.310 -11.453 1.00 47.19 94 ALA A N 1
ATOM 749 C CA . ALA A 1 94 ? 4.689 -16.376 -11.051 1.00 47.19 94 ALA A CA 1
A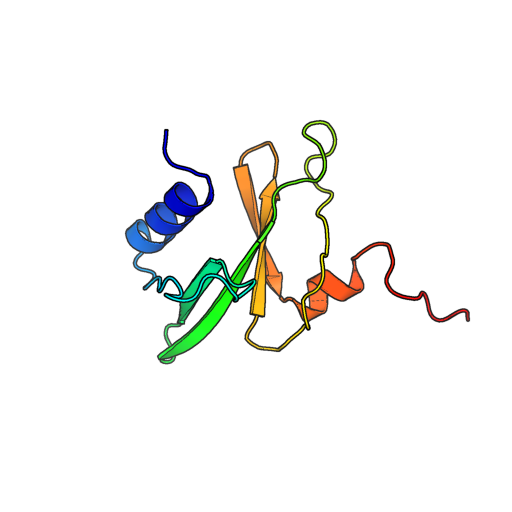TOM 750 C C . ALA A 1 94 ? 4.879 -17.564 -12.015 1.00 47.19 94 ALA A C 1
ATOM 752 O O . ALA A 1 94 ? 5.001 -17.328 -13.224 1.00 47.19 94 ALA A O 1
ATOM 753 N N . PRO A 1 95 ? 4.963 -18.818 -11.531 1.00 41.50 95 PRO A N 1
ATOM 754 C CA . PRO A 1 95 ? 5.059 -19.959 -12.423 1.00 41.50 95 PRO A CA 1
ATOM 755 C C . PRO A 1 95 ? 3.834 -19.924 -13.332 1.00 41.50 95 PRO A C 1
ATOM 757 O O . PRO A 1 95 ? 2.705 -20.103 -12.882 1.00 41.50 95 PRO A O 1
ATOM 760 N N . VAL A 1 96 ? 4.060 -19.641 -14.613 1.00 49.16 96 VAL A N 1
ATOM 761 C CA . VAL A 1 96 ? 3.075 -19.937 -15.642 1.00 49.16 96 VAL A CA 1
ATOM 762 C C . VAL A 1 96 ? 2.928 -21.447 -15.564 1.00 49.16 96 VAL A C 1
ATOM 764 O O . VAL A 1 96 ? 3.898 -22.159 -15.833 1.00 49.16 96 VAL A O 1
ATOM 767 N N . GLU A 1 97 ? 1.780 -21.940 -15.096 1.00 48.41 97 GLU A N 1
ATOM 768 C CA . GLU A 1 97 ? 1.456 -23.356 -15.235 1.00 48.41 97 GLU A CA 1
ATOM 769 C C . GLU A 1 97 ? 1.609 -23.676 -16.722 1.00 48.41 97 GLU A C 1
ATOM 771 O O . GLU A 1 97 ? 0.862 -23.172 -17.563 1.00 48.41 97 GLU A O 1
ATOM 776 N N . ALA A 1 98 ? 2.672 -24.415 -17.045 1.00 41.53 98 ALA A N 1
ATOM 777 C CA . ALA A 1 98 ? 2.931 -24.884 -18.388 1.00 41.53 98 ALA A CA 1
ATOM 778 C C . ALA A 1 98 ? 1.724 -25.735 -18.788 1.00 41.53 98 ALA A C 1
ATOM 780 O O . ALA A 1 98 ? 1.511 -26.809 -18.225 1.00 41.53 98 ALA A O 1
ATOM 781 N N . SER A 1 99 ? 0.897 -25.185 -19.677 1.00 42.41 99 SER A N 1
ATOM 782 C CA . SER A 1 99 ? -0.190 -25.912 -20.331 1.00 42.41 99 SER A CA 1
ATOM 783 C C . SER A 1 99 ? 0.375 -26.911 -21.331 1.00 42.41 99 SER A C 1
ATOM 785 O O . SER A 1 99 ? 1.396 -26.572 -21.976 1.00 42.41 99 SER A O 1
#

pLDDT: mean 84.67, std 12.64, range [41.5, 94.5]

Sequence (99 aa):
MPTLHEYISLKLIESGVSVFKPLNTSSDIDFAIRTGDGTYTEVIIREPISQKDSSSFQMDRFRPRAHLFILCVTSNYECWLIPSIVFERFASGAPVEAS

Radius of gyration: 14.33 Å; chains: 1; bounding box: 30×42×36 Å

Secondary structure (DSSP, 8-state):
---HHHHHHHHHHHTT-EEE--S-TT-S--EEEE-TTS-EEEEEEE-EEETTEEEEE---S----TTEEEEEE-TT--EEEEEHHHHHHHSBTB-----

Foldseek 3Di:
DDDPLRVVQVVCVVVVWDWAADPDPPDQFGIWTQDPVRDIATEHEWEAPDLVDFPHTDLPDDDFDDRYWYFYQGNVRDTDTGRNVRVLVPHDPDPPPPD